Protein AF-A0A3D4FSB9-F1 (afdb_monomer)

pLDDT: mean 82.91, std 15.65, range [34.78, 97.19]

Radius of gyration: 15.42 Å; Cα contacts (8 Å, |Δi|>4): 39; chains: 1; bounding box: 43×20×40 Å

Secondary structure (DSSP, 8-state):
-TTTTTS---S--------GGGTT-SS---------TTSHHHHHHHH-HHHHHHHHHHHHHHHHHHHHHHHTT---SPSPPP----

Solvent-accessible surface area (backbone atoms only — not comparable to full-atom values): 5728 Å² total; per-residue (Å²): 107,53,46,61,78,66,42,98,62,66,92,75,75,78,80,90,73,92,49,72,90,58,61,87,55,93,54,97,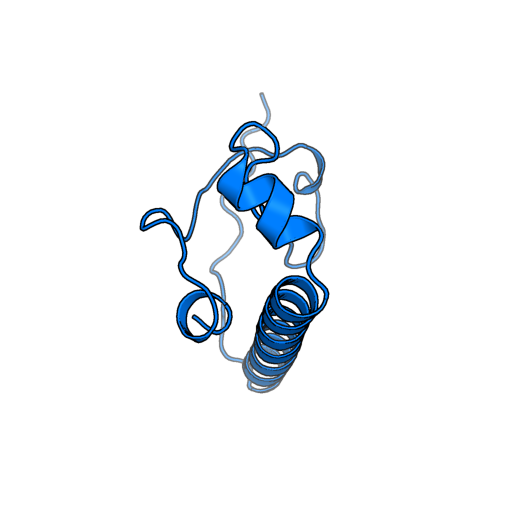77,85,86,83,86,90,73,47,73,92,37,68,73,44,34,57,41,67,71,30,67,70,51,46,50,45,51,52,54,16,51,54,53,42,52,53,51,50,51,54,40,51,74,70,68,51,85,87,69,75,80,78,75,77,78,75,88,125

Sequence (86 aa):
DELSLRLPMSPRGLQRAPFRVLVGANMPAIVVEMGFISNPDQETQLTSATFQNAIVNGLLRGIIRYREEVARGIPLVGPPAPATAE

Structure (mmCIF, N/CA/C/O backbone):
data_AF-A0A3D4FSB9-F1
#
_entry.id   AF-A0A3D4FSB9-F1
#
loop_
_atom_site.group_PDB
_atom_site.id
_atom_site.type_symbol
_atom_site.label_atom_id
_atom_site.label_alt_id
_atom_site.label_comp_id
_atom_site.label_asym_id
_atom_site.label_entity_id
_atom_site.label_seq_id
_atom_site.pdbx_PDB_ins_code
_atom_site.Cartn_x
_atom_site.Cartn_y
_atom_site.Cartn_z
_atom_site.occupancy
_atom_site.B_iso_or_equiv
_atom_site.auth_seq_id
_atom_site.auth_comp_id
_atom_site.auth_asym_id
_atom_site.auth_atom_id
_atom_site.pdbx_PDB_model_num
ATOM 1 N N . ASP A 1 1 ? -1.791 8.816 -7.886 1.00 70.75 1 ASP A N 1
ATOM 2 C CA . ASP A 1 1 ? -3.034 9.210 -8.584 1.00 70.75 1 ASP A CA 1
ATOM 3 C C . ASP A 1 1 ? -4.183 8.222 -8.408 1.00 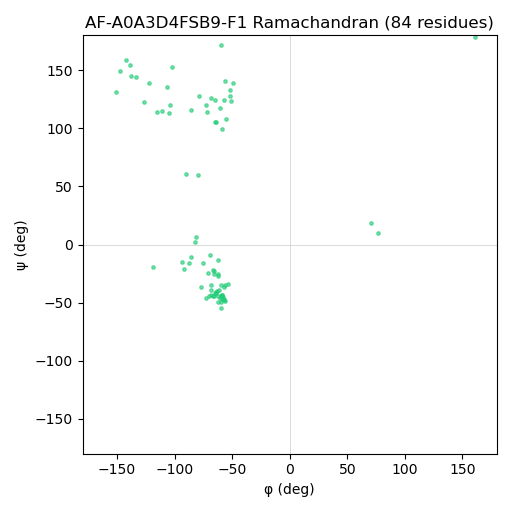70.75 1 ASP A C 1
ATOM 5 O O . ASP A 1 1 ? -5.202 8.610 -7.858 1.00 70.75 1 ASP A O 1
ATOM 9 N N . GLU A 1 2 ? -4.062 6.947 -8.801 1.00 85.25 2 GLU A N 1
ATOM 10 C CA . GLU A 1 2 ? -5.212 6.013 -8.738 1.00 85.25 2 GLU A CA 1
ATOM 11 C C . GLU A 1 2 ? -5.792 5.806 -7.324 1.00 85.25 2 GLU A C 1
ATOM 13 O O . GLU A 1 2 ? -7.005 5.660 -7.172 1.00 85.25 2 GLU A O 1
ATOM 18 N N . LEU A 1 3 ? -4.949 5.826 -6.286 1.00 83.62 3 LEU A N 1
ATOM 19 C CA . LEU A 1 3 ? -5.389 5.742 -4.888 1.00 83.62 3 LEU A CA 1
ATOM 20 C C . LEU A 1 3 ? -6.067 7.031 -4.407 1.00 83.62 3 LEU A C 1
ATOM 22 O O . LEU A 1 3 ? -7.146 6.972 -3.827 1.00 83.62 3 LEU A O 1
ATOM 26 N N . SER A 1 4 ? -5.478 8.196 -4.690 1.00 82.81 4 SER A N 1
ATOM 27 C CA . SER A 1 4 ? -6.011 9.500 -4.264 1.00 82.81 4 SER A CA 1
ATOM 28 C C . SER A 1 4 ? -7.346 9.853 -4.917 1.00 82.81 4 SER A C 1
ATOM 30 O O . SER A 1 4 ? -8.102 10.642 -4.369 1.00 82.81 4 SER A O 1
ATOM 32 N N . LEU A 1 5 ? -7.658 9.259 -6.071 1.00 82.88 5 LEU A N 1
ATOM 33 C CA . LEU A 1 5 ? -8.962 9.409 -6.722 1.00 82.88 5 LEU A CA 1
ATOM 34 C C . LEU A 1 5 ? -10.080 8.596 -6.050 1.00 82.88 5 LEU A C 1
ATOM 36 O O . LEU A 1 5 ? -11.250 8.818 -6.344 1.00 82.88 5 LEU A O 1
ATOM 40 N N . ARG A 1 6 ? -9.736 7.620 -5.202 1.00 83.25 6 ARG A N 1
ATOM 41 C CA . ARG A 1 6 ? -10.690 6.650 -4.631 1.00 83.25 6 ARG A CA 1
ATOM 42 C C . ARG A 1 6 ? -10.782 6.706 -3.118 1.00 83.25 6 ARG A C 1
ATOM 44 O O . ARG A 1 6 ? -11.749 6.201 -2.559 1.00 83.25 6 ARG A O 1
ATOM 51 N N . LEU A 1 7 ? -9.778 7.286 -2.471 1.00 82.88 7 LEU A N 1
ATOM 52 C CA . LEU A 1 7 ? -9.649 7.327 -1.026 1.00 82.88 7 LEU A CA 1
ATOM 53 C C . LEU A 1 7 ? -9.286 8.743 -0.575 1.00 82.88 7 LEU A C 1
ATOM 55 O O . LEU A 1 7 ? -8.496 9.410 -1.250 1.00 82.88 7 LEU A O 1
ATOM 59 N N . PRO A 1 8 ? -9.803 9.195 0.579 1.00 79.25 8 PRO A N 1
ATOM 60 C CA . PRO A 1 8 ? -9.301 10.395 1.227 1.00 79.25 8 PRO A CA 1
ATOM 61 C C . PRO A 1 8 ? -7.853 10.145 1.669 1.00 79.25 8 PRO A C 1
ATOM 63 O O . PRO A 1 8 ? -7.593 9.411 2.619 1.00 79.25 8 PRO A O 1
ATOM 66 N N . MET A 1 9 ? -6.901 10.728 0.941 1.00 74.06 9 MET A N 1
ATOM 67 C CA . MET A 1 9 ? -5.469 10.539 1.179 1.00 74.06 9 MET A CA 1
ATOM 68 C C . MET A 1 9 ? -4.858 11.737 1.8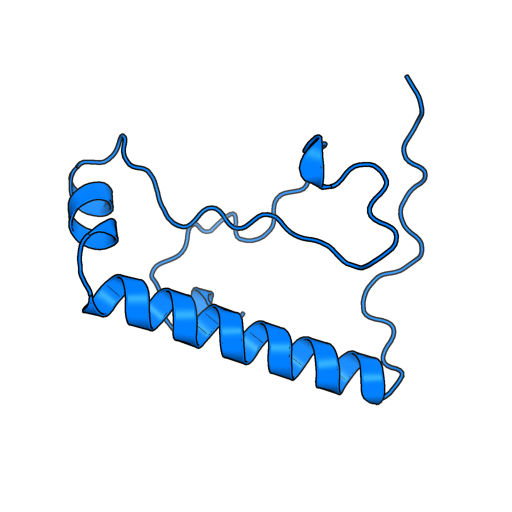99 1.00 74.06 9 MET A C 1
ATOM 70 O O . MET A 1 9 ? -5.291 12.879 1.742 1.00 74.06 9 MET A O 1
ATOM 74 N N . SER A 1 10 ? -3.786 11.472 2.646 1.00 75.44 10 SER A N 1
ATOM 75 C CA . SER A 1 10 ? -2.924 12.527 3.173 1.00 75.44 10 SER A CA 1
ATOM 76 C C . SER A 1 10 ? -2.391 13.406 2.030 1.00 75.44 10 SER A C 1
ATOM 78 O O . SER A 1 10 ? -1.982 12.873 0.995 1.00 75.44 10 SER A O 1
ATOM 80 N N . PRO A 1 11 ? -2.295 14.735 2.218 1.00 70.31 11 PRO A N 1
ATOM 81 C CA . PRO A 1 11 ? -1.681 15.632 1.236 1.00 70.31 11 PRO A CA 1
ATOM 82 C C . PRO A 1 11 ? -0.187 15.333 0.998 1.00 70.31 11 PRO A C 1
ATOM 84 O O . PRO A 1 11 ? 0.389 15.793 0.016 1.00 70.31 11 PRO A O 1
ATOM 87 N N . ARG A 1 12 ? 0.453 14.526 1.858 1.00 67.56 12 ARG A N 1
ATOM 88 C CA . ARG A 1 12 ? 1.836 14.041 1.698 1.00 67.56 12 ARG A CA 1
ATOM 89 C C . ARG A 1 12 ? 1.874 12.716 0.927 1.00 67.56 12 ARG A C 1
ATOM 91 O O . ARG A 1 12 ? 2.300 11.696 1.467 1.00 67.56 12 ARG A O 1
ATOM 98 N N . GLY A 1 13 ? 1.383 12.736 -0.313 1.00 72.31 13 GLY A N 1
ATOM 99 C CA . GLY A 1 13 ? 1.106 11.530 -1.107 1.00 72.31 13 GLY A CA 1
ATOM 100 C C . GLY A 1 13 ? 2.328 10.746 -1.610 1.00 72.31 13 GLY A C 1
ATOM 101 O O . GLY A 1 13 ? 2.211 9.548 -1.844 1.00 72.31 13 GLY A O 1
ATOM 102 N N . LEU A 1 14 ? 3.496 11.382 -1.752 1.00 83.06 14 LEU A N 1
ATOM 103 C CA . LEU A 1 14 ? 4.766 10.708 -2.040 1.00 83.06 14 LEU A CA 1
ATOM 104 C C . LEU A 1 14 ? 5.795 11.134 -0.999 1.00 83.06 14 LEU A C 1
ATOM 106 O O . LEU A 1 14 ? 6.092 12.320 -0.861 1.00 83.06 14 LEU A O 1
ATOM 110 N N . GLN A 1 15 ? 6.356 10.159 -0.298 1.00 84.44 15 GLN A N 1
ATOM 111 C CA . GLN A 1 15 ? 7.405 10.377 0.689 1.00 84.44 15 GLN A CA 1
ATOM 112 C C . GLN A 1 15 ? 8.634 9.566 0.296 1.00 84.44 15 GLN A C 1
ATOM 114 O O . GLN A 1 15 ? 8.524 8.429 -0.162 1.00 84.44 15 GLN A O 1
ATOM 119 N N . ARG A 1 16 ? 9.812 10.173 0.447 1.00 84.62 16 ARG A N 1
ATOM 120 C CA . ARG A 1 16 ? 11.098 9.513 0.216 1.00 84.62 16 ARG A CA 1
ATOM 121 C C . ARG A 1 16 ? 11.708 9.195 1.570 1.00 84.62 16 ARG A C 1
ATOM 123 O O . ARG A 1 16 ? 11.944 10.108 2.354 1.00 84.62 16 ARG A O 1
ATOM 130 N N . ALA A 1 17 ? 11.954 7.919 1.827 1.00 82.44 17 ALA A N 1
ATOM 131 C CA . ALA A 1 17 ? 12.572 7.455 3.060 1.00 82.44 17 ALA A CA 1
ATOM 132 C C . ALA A 1 17 ? 13.436 6.210 2.788 1.00 82.44 17 ALA A C 1
ATOM 134 O O . ALA A 1 17 ? 13.107 5.430 1.888 1.00 82.44 17 ALA A O 1
ATOM 135 N N . PRO A 1 18 ? 14.526 6.003 3.550 1.00 83.00 18 PRO A N 1
ATOM 136 C CA . PRO A 1 18 ? 15.437 4.873 3.387 1.00 83.00 18 PRO A CA 1
ATOM 137 C C . PRO A 1 18 ? 14.862 3.609 4.044 1.00 83.00 18 PRO A C 1
ATOM 139 O O . PRO A 1 18 ? 15.429 3.045 4.979 1.00 83.00 18 PRO A O 1
ATOM 142 N N . PHE A 1 19 ? 13.690 3.166 3.588 1.00 88.38 19 PHE A N 1
ATOM 143 C CA . PHE A 1 19 ? 13.094 1.938 4.099 1.00 88.38 19 PHE A CA 1
ATOM 144 C C . PHE A 1 19 ? 13.968 0.743 3.728 1.00 88.38 19 PHE A C 1
ATOM 146 O O . PHE A 1 19 ? 14.215 0.495 2.550 1.00 88.38 19 PHE A O 1
ATOM 153 N N . ARG A 1 20 ? 14.380 -0.046 4.728 1.00 90.44 20 ARG A N 1
ATOM 154 C CA . ARG A 1 20 ? 15.260 -1.212 4.535 1.00 90.44 20 ARG A CA 1
ATOM 155 C C . ARG A 1 20 ? 14.739 -2.200 3.489 1.00 90.44 20 ARG A C 1
ATOM 157 O O . ARG A 1 20 ? 15.532 -2.778 2.764 1.00 90.44 20 ARG A O 1
ATOM 164 N N . VAL A 1 21 ? 13.418 -2.359 3.387 1.00 87.25 21 VAL A N 1
ATOM 165 C CA . VAL A 1 21 ? 12.767 -3.233 2.394 1.00 87.25 21 VAL A CA 1
ATOM 166 C C . VAL A 1 21 ? 12.943 -2.752 0.947 1.00 87.25 21 VAL A C 1
ATOM 168 O O . VAL A 1 21 ? 12.840 -3.549 0.023 1.00 87.25 21 VAL A O 1
ATOM 171 N N . LEU A 1 22 ? 13.224 -1.463 0.740 1.00 89.25 22 LEU A N 1
ATOM 172 C CA . LEU A 1 22 ? 13.471 -0.879 -0.581 1.00 89.25 22 LEU A CA 1
ATOM 173 C C . LEU A 1 22 ? 14.964 -0.836 -0.937 1.00 89.25 22 LEU A C 1
ATOM 175 O O . LEU A 1 22 ? 15.312 -0.631 -2.099 1.00 89.25 22 LEU A O 1
ATOM 179 N N . VAL A 1 23 ? 15.855 -1.025 0.041 1.00 86.94 23 VAL A N 1
ATOM 180 C CA . VAL A 1 23 ? 17.303 -1.012 -0.190 1.00 86.94 23 VAL A CA 1
ATOM 181 C C . VAL A 1 23 ? 17.696 -2.238 -1.012 1.00 86.94 23 VAL A C 1
ATOM 183 O O . VAL A 1 23 ? 17.403 -3.369 -0.637 1.00 86.94 23 VAL A O 1
ATOM 186 N N . GLY A 1 24 ? 18.383 -2.013 -2.134 1.00 83.25 24 GLY A N 1
ATOM 187 C CA . GLY A 1 24 ? 18.863 -3.090 -3.004 1.00 83.25 24 GLY A CA 1
ATOM 188 C C . GLY A 1 24 ? 17.786 -3.738 -3.879 1.00 83.25 24 GLY A C 1
ATOM 189 O O . GLY A 1 24 ? 18.070 -4.749 -4.520 1.00 83.25 24 GLY A O 1
ATOM 190 N N . ALA A 1 25 ? 16.574 -3.174 -3.945 1.00 86.75 25 ALA A N 1
ATOM 191 C CA . ALA A 1 25 ? 15.558 -3.631 -4.887 1.00 86.75 25 ALA A CA 1
ATOM 192 C C . ALA A 1 25 ? 16.075 -3.476 -6.332 1.00 86.75 25 ALA A C 1
ATOM 194 O O . ALA A 1 25 ? 16.343 -2.370 -6.799 1.00 86.75 25 ALA A O 1
ATOM 195 N N . ASN A 1 26 ? 16.211 -4.595 -7.048 1.00 86.94 26 ASN A N 1
ATOM 196 C CA . ASN A 1 26 ? 16.669 -4.638 -8.445 1.00 86.94 26 ASN A CA 1
ATOM 197 C C . ASN A 1 26 ? 15.553 -4.321 -9.459 1.00 86.94 26 ASN A C 1
ATOM 199 O O . ASN A 1 26 ? 15.741 -4.448 -10.668 1.00 86.94 26 ASN A O 1
ATOM 203 N N . MET A 1 27 ? 14.387 -3.929 -8.955 1.00 87.69 27 MET A N 1
ATOM 204 C CA . MET A 1 27 ? 13.194 -3.573 -9.701 1.00 87.69 27 MET A CA 1
ATOM 205 C C . MET A 1 27 ? 12.501 -2.394 -9.004 1.00 87.69 27 MET A C 1
ATOM 207 O O . MET A 1 27 ? 12.712 -2.180 -7.807 1.00 87.69 27 MET A O 1
ATOM 211 N N . PRO A 1 28 ? 11.657 -1.634 -9.713 1.00 89.00 28 PRO A N 1
ATOM 212 C CA . PRO A 1 28 ? 10.891 -0.539 -9.125 1.00 89.00 28 PRO A CA 1
ATOM 213 C C . PRO A 1 28 ? 10.022 -1.025 -7.958 1.00 89.00 28 PRO A C 1
ATOM 215 O O . PRO A 1 28 ? 9.227 -1.951 -8.108 1.00 89.00 28 PRO A O 1
ATOM 218 N N . ALA A 1 29 ? 10.195 -0.402 -6.791 1.00 90.38 29 ALA A N 1
ATOM 219 C CA . ALA A 1 29 ? 9.578 -0.823 -5.538 1.00 90.38 29 ALA A CA 1
ATOM 220 C C . ALA A 1 29 ? 9.053 0.382 -4.746 1.00 90.38 29 ALA A C 1
ATOM 222 O O . ALA A 1 29 ? 9.654 1.458 -4.756 1.00 90.38 29 ALA A O 1
ATOM 223 N N . ILE A 1 30 ? 7.928 0.190 -4.054 1.00 91.62 30 ILE A N 1
ATOM 224 C CA . ILE A 1 30 ? 7.280 1.195 -3.204 1.00 91.62 30 ILE A CA 1
ATOM 225 C C . ILE A 1 30 ? 6.775 0.546 -1.915 1.00 91.62 30 ILE A C 1
ATOM 227 O O . ILE A 1 30 ? 6.452 -0.640 -1.893 1.00 91.62 30 ILE A O 1
ATOM 231 N N . VAL A 1 31 ? 6.660 1.344 -0.857 1.00 91.69 31 VAL A N 1
ATOM 232 C CA . VAL A 1 31 ? 5.904 0.993 0.350 1.00 91.69 31 VAL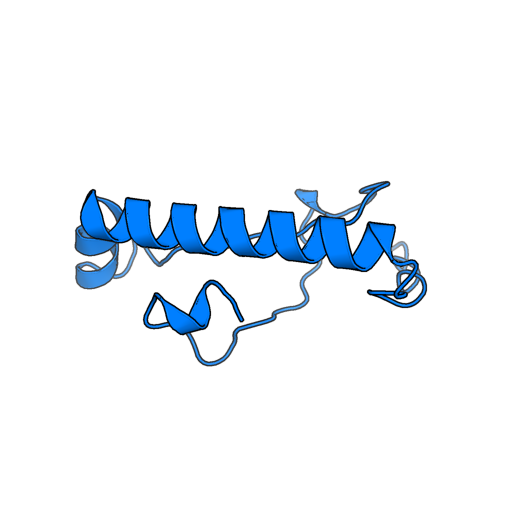 A CA 1
ATOM 233 C C . VAL A 1 31 ? 4.622 1.814 0.344 1.00 91.69 31 VAL A C 1
ATOM 235 O O . VAL A 1 31 ? 4.653 3.008 0.048 1.00 91.69 31 VAL A O 1
ATOM 238 N N . VAL A 1 32 ? 3.498 1.170 0.653 1.00 90.81 32 VAL A N 1
ATOM 239 C CA . VAL A 1 32 ? 2.193 1.826 0.745 1.00 90.81 32 VAL A CA 1
ATOM 240 C C . VAL A 1 32 ? 1.707 1.745 2.183 1.00 90.81 32 VAL A C 1
ATOM 242 O O . VAL A 1 32 ? 1.401 0.666 2.685 1.00 90.81 32 VAL A O 1
ATOM 245 N N . GLU A 1 33 ? 1.609 2.898 2.832 1.00 90.06 33 GLU A N 1
ATOM 246 C CA . GLU A 1 33 ? 0.943 3.038 4.124 1.00 90.06 33 GLU A CA 1
ATOM 247 C C . GLU A 1 33 ? -0.556 3.264 3.881 1.00 90.06 33 GLU A C 1
ATOM 249 O O . GLU A 1 33 ? -0.954 4.249 3.262 1.00 90.06 33 GLU A O 1
ATOM 254 N N . MET A 1 34 ? -1.392 2.320 4.320 1.00 88.31 34 MET A N 1
ATOM 255 C CA . MET A 1 34 ? -2.832 2.305 4.008 1.00 88.31 34 MET A CA 1
ATOM 256 C C . MET A 1 34 ? -3.691 3.114 4.996 1.00 88.31 34 MET A C 1
ATOM 258 O O . MET A 1 34 ? -4.849 3.403 4.705 1.00 88.31 34 MET A O 1
ATOM 262 N N . GLY A 1 35 ? -3.142 3.461 6.161 1.00 89.44 35 GLY A N 1
ATOM 263 C CA . GLY A 1 35 ? -3.821 4.181 7.238 1.00 89.44 35 GLY A CA 1
ATOM 264 C C . GLY A 1 35 ? -3.096 4.008 8.575 1.00 89.44 35 GLY A C 1
ATOM 265 O O . GLY A 1 35 ? -2.096 3.293 8.657 1.00 89.44 35 GLY A O 1
ATOM 266 N N . PHE A 1 36 ? -3.607 4.650 9.623 1.00 91.25 36 PHE A N 1
ATOM 267 C CA . PHE A 1 36 ? -3.041 4.637 10.971 1.00 91.25 36 PHE A CA 1
ATOM 268 C C . PHE A 1 36 ? -3.948 3.867 11.937 1.00 91.25 36 PHE A C 1
ATOM 270 O O . PHE A 1 36 ? -5.035 4.329 12.262 1.00 91.25 36 PHE A O 1
ATOM 277 N N . ILE A 1 37 ? -3.472 2.734 12.465 1.00 93.56 37 ILE A N 1
ATOM 278 C CA . ILE A 1 37 ? -4.184 1.967 13.511 1.00 93.56 37 ILE A CA 1
ATOM 279 C C . ILE A 1 37 ? -4.262 2.764 14.825 1.00 93.56 37 ILE A C 1
ATOM 281 O O . ILE A 1 37 ? -5.187 2.606 15.605 1.00 93.56 37 ILE A O 1
ATOM 285 N N . SER A 1 38 ? -3.327 3.690 15.056 1.00 95.75 38 SER A N 1
ATOM 286 C CA . SER A 1 38 ? -3.366 4.601 16.206 1.00 95.75 38 SER A CA 1
ATOM 287 C C . SER A 1 38 ? -4.491 5.642 16.142 1.00 95.75 38 SER A C 1
ATOM 289 O O . SER A 1 38 ? -4.707 6.355 17.121 1.00 95.75 38 SER A O 1
ATOM 291 N N . ASN A 1 39 ? -5.190 5.761 15.009 1.00 93.19 39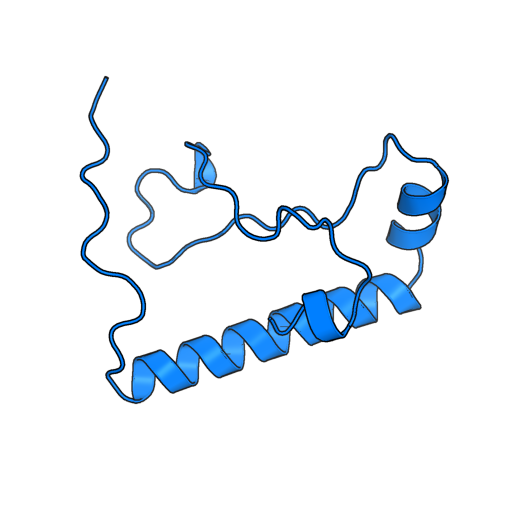 ASN A N 1
ATOM 292 C CA . ASN A 1 39 ? -6.375 6.594 14.861 1.00 93.19 39 ASN A CA 1
ATOM 293 C C . ASN A 1 39 ? -7.625 5.686 14.836 1.00 93.19 39 ASN A C 1
ATOM 295 O O . ASN A 1 39 ? -7.802 4.969 13.850 1.00 93.19 39 ASN A O 1
ATOM 299 N N . PRO A 1 40 ? -8.513 5.741 15.850 1.00 95.06 40 PRO A N 1
ATOM 300 C CA . PRO A 1 40 ? -9.680 4.853 15.949 1.00 95.06 40 PRO A CA 1
ATOM 301 C C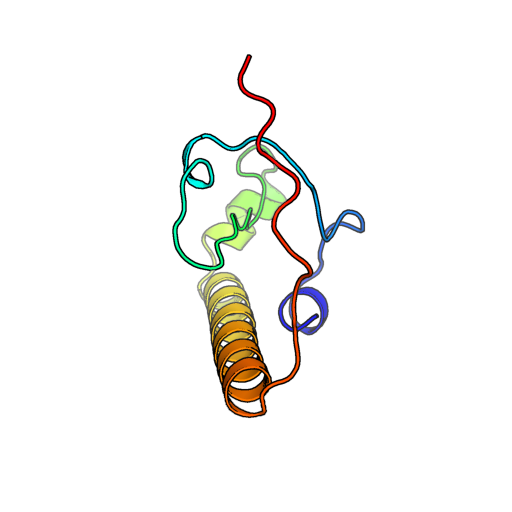 . PRO A 1 40 ? -10.624 4.893 14.737 1.00 95.06 40 PRO A C 1
ATOM 303 O O . PRO A 1 40 ? -11.176 3.864 14.331 1.00 95.06 40 PRO A O 1
ATOM 306 N N . ASP A 1 41 ? -10.787 6.065 14.116 1.00 92.88 41 ASP A N 1
ATOM 307 C CA . ASP A 1 41 ? -11.641 6.218 12.934 1.00 92.88 41 ASP A CA 1
ATOM 308 C C . ASP A 1 41 ? -11.033 5.495 11.728 1.00 92.88 41 ASP A C 1
ATOM 310 O O . ASP A 1 41 ? -11.743 4.868 10.938 1.00 92.88 41 ASP A O 1
ATOM 314 N N . GLN A 1 42 ? -9.707 5.565 11.583 1.00 92.06 42 GLN A N 1
ATOM 315 C CA . GLN A 1 42 ? -8.996 4.884 10.504 1.00 92.06 42 GLN A CA 1
ATOM 316 C C . GLN A 1 42 ? -8.841 3.391 10.769 1.00 92.06 42 GLN A C 1
ATOM 318 O O . GLN A 1 42 ? -8.965 2.611 9.834 1.00 92.06 42 GLN A O 1
ATOM 323 N N . GLU A 1 43 ? -8.632 2.976 12.015 1.00 95.06 43 GLU A N 1
ATOM 324 C CA . GLU A 1 43 ? -8.644 1.566 12.408 1.00 95.06 43 GLU A CA 1
ATOM 325 C C . GLU A 1 43 ? -9.980 0.908 12.030 1.00 95.06 43 GLU A C 1
ATOM 327 O O . GLU A 1 43 ? -10.010 -0.124 11.353 1.00 95.06 43 GLU A O 1
ATOM 332 N N . THR A 1 44 ? -11.094 1.567 12.361 1.00 95.31 44 THR A N 1
ATOM 333 C CA . THR A 1 44 ? -12.437 1.109 11.980 1.00 95.31 44 TH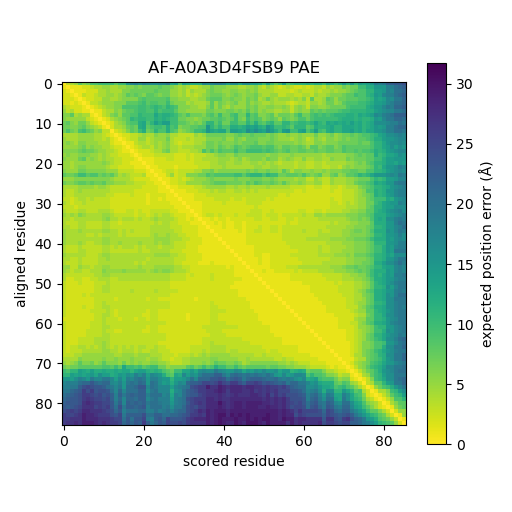R A CA 1
ATOM 334 C C . THR A 1 44 ? -12.580 1.020 10.458 1.00 95.31 44 THR A C 1
ATOM 336 O O . THR A 1 44 ? -13.068 0.017 9.936 1.00 95.31 44 THR A O 1
ATOM 339 N N . GLN A 1 45 ? -12.103 2.020 9.711 1.00 93.31 45 GLN A N 1
ATOM 340 C CA . GLN A 1 45 ? -12.121 1.973 8.244 1.00 93.31 45 GLN A CA 1
ATOM 341 C C . GLN A 1 45 ? -11.250 0.844 7.682 1.00 93.31 45 GLN A C 1
ATOM 343 O O . GLN A 1 45 ? -11.690 0.142 6.775 1.00 93.31 45 GLN A O 1
ATOM 348 N N . LEU A 1 46 ? -10.058 0.610 8.232 1.00 93.94 46 LEU A N 1
ATOM 349 C CA . LEU A 1 46 ? -9.123 -0.423 7.773 1.00 93.94 46 LEU A CA 1
ATOM 350 C C . LEU A 1 46 ? -9.693 -1.841 7.898 1.00 93.94 46 LEU A C 1
ATOM 352 O O . LEU A 1 46 ? -9.306 -2.720 7.128 1.00 93.94 46 LEU A O 1
ATOM 356 N N . THR A 1 47 ? -10.637 -2.066 8.814 1.00 95.19 47 THR A N 1
ATOM 357 C CA . THR A 1 47 ? -11.344 -3.352 8.957 1.00 95.19 47 THR A CA 1
ATOM 358 C C . THR A 1 47 ? -12.566 -3.491 8.041 1.00 95.19 47 THR A C 1
ATOM 360 O O . THR A 1 47 ? -13.098 -4.589 7.880 1.00 95.19 47 THR A O 1
ATOM 363 N N . SER A 1 48 ? -13.000 -2.409 7.387 1.00 96.00 48 SER A N 1
ATOM 364 C CA . SER A 1 48 ? -14.155 -2.414 6.489 1.00 96.00 48 SER A CA 1
ATOM 365 C C . SER A 1 48 ? -13.818 -3.004 5.120 1.00 96.00 48 SER A C 1
ATOM 367 O O . SER A 1 48 ? -12.930 -2.522 4.414 1.00 96.00 48 SER A O 1
ATOM 369 N N . ALA A 1 49 ? -14.618 -3.981 4.681 1.00 97.19 49 ALA A N 1
ATOM 370 C CA . ALA A 1 49 ? -14.504 -4.568 3.346 1.00 97.19 49 ALA A CA 1
ATOM 371 C C . ALA A 1 49 ? -14.628 -3.515 2.231 1.00 97.19 49 ALA A C 1
ATOM 373 O O . ALA A 1 49 ? -13.923 -3.585 1.227 1.00 97.19 49 ALA A O 1
ATOM 374 N N . THR A 1 50 ? -15.486 -2.505 2.404 1.00 94.69 50 THR A N 1
ATOM 375 C CA . THR A 1 50 ? -15.647 -1.420 1.426 1.00 94.69 50 THR A CA 1
ATOM 376 C C . THR A 1 50 ? -14.352 -0.628 1.254 1.00 94.69 50 THR A C 1
ATOM 378 O O . THR A 1 50 ? -13.936 -0.361 0.126 1.00 94.69 50 THR A O 1
ATOM 381 N N . PHE A 1 51 ? -13.687 -0.291 2.360 1.00 93.31 51 PHE A N 1
ATOM 382 C CA . PHE A 1 51 ? -12.441 0.473 2.337 1.00 93.31 51 PHE A CA 1
ATOM 383 C C . PHE A 1 51 ? -11.279 -0.359 1.780 1.00 93.31 51 PHE A C 1
ATOM 385 O O . PHE A 1 51 ? -10.561 0.097 0.889 1.00 93.31 51 PHE A O 1
ATOM 392 N N . GLN A 1 52 ? -11.154 -1.617 2.214 1.00 94.69 52 GLN A N 1
ATOM 393 C CA . GLN A 1 52 ? -10.161 -2.555 1.682 1.00 94.69 52 GLN A CA 1
ATOM 394 C C . GLN A 1 52 ? -10.326 -2.752 0.168 1.00 94.69 52 GLN A C 1
ATOM 396 O O . GLN A 1 52 ? -9.352 -2.660 -0.580 1.00 94.69 52 GLN A O 1
ATOM 401 N N . ASN A 1 53 ? -11.561 -2.930 -0.310 1.00 96.00 53 ASN A N 1
ATOM 402 C CA . ASN A 1 53 ? -11.846 -3.047 -1.740 1.00 96.00 53 ASN A CA 1
ATOM 403 C C . ASN A 1 53 ? -11.455 -1.781 -2.510 1.00 96.00 53 ASN A C 1
ATOM 405 O O . ASN A 1 53 ? -10.935 -1.875 -3.623 1.00 96.00 53 ASN A O 1
ATOM 409 N N . ALA A 1 54 ? -11.676 -0.592 -1.947 1.00 93.44 54 ALA A N 1
ATOM 410 C CA . ALA A 1 54 ? -11.260 0.657 -2.576 1.00 93.44 54 ALA A CA 1
ATOM 411 C C . ALA A 1 54 ? -9.724 0.771 -2.681 1.00 93.44 54 ALA A C 1
ATOM 413 O O . ALA A 1 54 ? -9.223 1.137 -3.750 1.00 93.44 54 ALA A O 1
ATOM 414 N N . ILE A 1 55 ? -8.980 0.371 -1.637 1.00 93.44 55 ILE A N 1
ATOM 415 C CA . ILE A 1 55 ? -7.506 0.288 -1.659 1.00 93.44 55 ILE A CA 1
ATOM 416 C C . ILE A 1 55 ? -7.034 -0.673 -2.750 1.00 93.44 55 ILE A C 1
ATOM 418 O O . ILE A 1 55 ? -6.255 -0.281 -3.621 1.00 93.44 55 ILE A O 1
ATOM 422 N N . VAL A 1 56 ? -7.530 -1.913 -2.741 1.00 95.06 56 VAL A N 1
ATOM 423 C CA . VAL A 1 56 ? -7.118 -2.953 -3.697 1.00 95.06 56 VAL A CA 1
ATOM 424 C C . VAL A 1 56 ? -7.392 -2.514 -5.135 1.00 95.06 56 VAL A C 1
ATOM 426 O O . VAL A 1 56 ? -6.519 -2.635 -5.994 1.00 95.06 56 VAL A O 1
ATOM 429 N N . ASN A 1 57 ? -8.562 -1.927 -5.399 1.00 95.38 57 ASN A N 1
ATOM 430 C CA . ASN A 1 57 ? -8.902 -1.411 -6.725 1.00 95.38 57 ASN A CA 1
ATOM 431 C C . ASN A 1 57 ? -7.972 -0.275 -7.176 1.00 95.38 57 ASN A C 1
ATOM 433 O O . ASN A 1 57 ? -7.594 -0.225 -8.349 1.00 95.38 57 ASN A O 1
ATOM 437 N N . GLY A 1 58 ? -7.604 0.638 -6.272 1.00 93.44 58 GLY A N 1
ATOM 438 C CA . GLY A 1 58 ? -6.655 1.710 -6.573 1.00 93.44 58 GLY A CA 1
ATOM 439 C C . GLY A 1 58 ? -5.248 1.181 -6.863 1.00 93.44 58 GLY A C 1
ATOM 440 O O . GLY A 1 58 ? -4.636 1.590 -7.851 1.00 93.44 58 GLY A O 1
ATOM 441 N N . LEU A 1 59 ? -4.763 0.230 -6.058 1.00 93.81 59 LEU A N 1
ATOM 442 C CA . LEU A 1 59 ? -3.460 -0.416 -6.2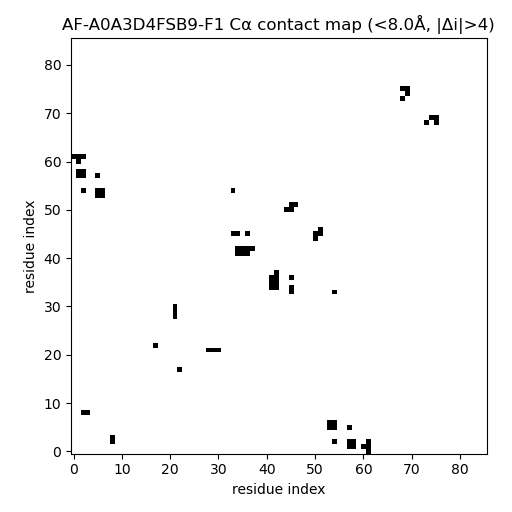54 1.00 93.81 59 LEU A CA 1
ATOM 443 C C . LEU A 1 59 ? -3.398 -1.181 -7.575 1.00 93.81 59 LEU A C 1
ATOM 445 O O . LEU A 1 59 ? -2.475 -0.973 -8.361 1.00 93.81 59 LEU A O 1
ATOM 449 N N . LEU A 1 60 ? -4.399 -2.020 -7.849 1.00 95.75 60 LEU A N 1
ATOM 450 C CA . LEU A 1 60 ? -4.452 -2.834 -9.060 1.00 95.75 60 LEU A CA 1
ATOM 451 C C . LEU A 1 60 ? -4.389 -1.966 -10.320 1.00 95.75 60 LEU A C 1
ATOM 453 O O . LEU A 1 60 ? -3.594 -2.230 -11.221 1.00 95.75 60 LEU A O 1
ATOM 457 N N . ARG A 1 61 ? -5.190 -0.896 -10.368 1.00 95.00 61 ARG A N 1
ATOM 458 C CA . ARG A 1 61 ? -5.191 0.042 -11.499 1.00 95.00 61 ARG A CA 1
ATOM 459 C C . ARG A 1 61 ? -3.861 0.772 -11.636 1.00 95.00 61 ARG A C 1
ATOM 461 O O . ARG A 1 61 ? -3.365 0.903 -12.751 1.00 95.00 61 ARG A O 1
ATOM 468 N N . GLY A 1 62 ? -3.263 1.189 -10.519 1.00 92.50 62 GLY A N 1
ATOM 469 C CA . GLY A 1 62 ? -1.944 1.822 -10.514 1.00 92.50 62 GLY A CA 1
ATOM 470 C C . GLY A 1 62 ? -0.858 0.911 -11.087 1.00 92.50 62 GLY A C 1
ATOM 471 O O . GLY A 1 62 ? -0.076 1.347 -11.927 1.00 92.50 62 GLY A O 1
ATOM 472 N N . ILE A 1 63 ? -0.853 -0.367 -10.699 1.00 93.69 63 ILE A N 1
ATOM 473 C CA . ILE A 1 63 ? 0.108 -1.367 -11.189 1.00 93.69 63 ILE A CA 1
ATOM 474 C C . ILE A 1 63 ? -0.099 -1.657 -12.681 1.00 93.69 63 ILE A C 1
ATOM 476 O O . ILE A 1 63 ? 0.875 -1.714 -13.433 1.00 93.69 63 ILE A O 1
ATOM 480 N N . ILE A 1 64 ? -1.349 -1.820 -13.128 1.00 95.06 64 ILE A N 1
ATOM 481 C CA . ILE A 1 64 ? -1.668 -2.036 -14.550 1.00 95.06 64 ILE A CA 1
ATOM 482 C C . ILE A 1 64 ? -1.187 -0.848 -15.386 1.00 95.06 64 ILE A C 1
ATOM 484 O O . ILE A 1 64 ? -0.464 -1.049 -16.362 1.00 95.06 64 ILE A O 1
ATOM 488 N N . ARG A 1 65 ? -1.518 0.377 -14.963 1.00 92.25 65 ARG A N 1
ATOM 489 C CA . ARG A 1 65 ? -1.087 1.606 -15.634 1.00 92.25 65 ARG A CA 1
ATOM 490 C C . ARG A 1 65 ? 0.436 1.706 -15.694 1.00 92.25 65 ARG A C 1
ATOM 492 O O . ARG A 1 65 ? 0.983 1.956 -16.763 1.00 92.25 65 ARG A O 1
ATOM 499 N N . TYR A 1 66 ? 1.116 1.456 -14.575 1.00 90.44 66 TYR A N 1
ATOM 500 C CA . TYR A 1 66 ? 2.576 1.444 -14.510 1.00 90.44 66 TYR A CA 1
ATOM 501 C C . TYR A 1 66 ? 3.172 0.461 -15.526 1.00 90.44 66 TYR A C 1
ATOM 503 O O . TYR A 1 66 ? 4.035 0.825 -16.322 1.00 90.44 66 TYR A O 1
ATOM 511 N N . ARG A 1 67 ? 2.660 -0.775 -15.566 1.00 91.56 67 ARG A N 1
ATOM 512 C CA . ARG A 1 67 ? 3.104 -1.799 -16.520 1.00 91.56 67 ARG A CA 1
ATOM 513 C C . ARG A 1 67 ? 2.918 -1.351 -17.972 1.00 91.56 67 ARG A C 1
ATOM 515 O O . ARG A 1 67 ? 3.803 -1.574 -18.792 1.00 91.56 67 ARG A O 1
ATOM 522 N N . GLU A 1 68 ? 1.785 -0.738 -18.300 1.00 92.88 68 GLU A N 1
ATOM 523 C CA . GLU A 1 68 ? 1.489 -0.235 -19.649 1.00 92.88 68 GLU A CA 1
ATOM 524 C C . GLU A 1 68 ? 2.369 0.954 -20.048 1.00 92.88 68 GLU A C 1
ATOM 526 O O . GLU A 1 68 ? 2.726 1.104 -21.216 1.00 92.88 68 GLU A O 1
ATOM 531 N N . GLU A 1 69 ? 2.713 1.823 -19.101 1.00 89.31 69 GLU A N 1
ATOM 532 C CA . GLU A 1 69 ? 3.644 2.929 -19.321 1.00 89.31 69 GLU A CA 1
ATOM 533 C C . GLU A 1 69 ? 5.076 2.415 -19.560 1.00 89.31 69 GLU A C 1
ATOM 535 O O . GLU A 1 69 ? 5.715 2.833 -20.528 1.00 89.31 69 GLU A O 1
ATOM 540 N N . VAL A 1 70 ? 5.537 1.434 -18.770 1.00 87.56 70 VAL A N 1
ATOM 541 C CA . VAL A 1 70 ? 6.830 0.756 -18.986 1.00 87.56 70 VAL A CA 1
ATOM 542 C C . VAL A 1 70 ? 6.867 0.052 -20.343 1.00 87.56 70 VAL A C 1
ATOM 544 O O . VAL A 1 70 ? 7.834 0.203 -21.086 1.00 87.56 70 VAL A O 1
ATOM 547 N N . ALA A 1 71 ? 5.810 -0.684 -20.703 1.00 88.38 71 ALA A N 1
ATOM 548 C CA . ALA A 1 71 ? 5.730 -1.399 -21.980 1.00 88.38 71 ALA A CA 1
ATOM 549 C C . ALA A 1 71 ? 5.782 -0.461 -23.199 1.00 88.38 71 ALA A C 1
ATOM 551 O O . ALA A 1 71 ? 6.246 -0.858 -24.265 1.00 88.38 71 ALA A O 1
ATOM 552 N N . ARG A 1 72 ? 5.340 0.793 -23.041 1.00 90.06 72 ARG A N 1
ATOM 553 C CA . ARG A 1 72 ? 5.423 1.839 -24.072 1.00 90.06 72 ARG A CA 1
ATOM 554 C C . ARG A 1 72 ? 6.786 2.535 -24.135 1.00 90.06 72 ARG A C 1
ATOM 556 O O . ARG A 1 72 ? 6.946 3.461 -24.924 1.00 90.06 72 ARG A O 1
ATOM 563 N N . GLY A 1 73 ? 7.757 2.116 -23.321 1.00 81.56 73 GLY A N 1
ATOM 564 C CA . GLY A 1 73 ? 9.095 2.706 -23.291 1.00 81.56 73 GLY A CA 1
ATOM 565 C C . GLY A 1 73 ? 9.134 4.111 -22.688 1.00 81.56 73 GLY A C 1
ATOM 566 O O . GLY A 1 73 ? 10.094 4.842 -22.916 1.00 81.56 73 GLY A O 1
ATOM 567 N N . ILE A 1 74 ? 8.105 4.505 -21.929 1.00 73.62 74 ILE A N 1
ATOM 568 C CA . ILE A 1 74 ? 8.113 5.773 -21.199 1.00 73.62 74 ILE A CA 1
ATOM 569 C C . ILE A 1 74 ? 9.087 5.604 -20.019 1.00 73.62 74 ILE A C 1
ATOM 571 O O . ILE A 1 74 ? 8.870 4.717 -19.192 1.00 73.62 74 ILE A O 1
ATOM 575 N N . PRO A 1 75 ? 10.160 6.407 -19.901 1.00 60.12 75 PRO A N 1
ATOM 576 C CA . PRO A 1 75 ? 11.037 6.345 -18.741 1.00 60.12 75 PRO A CA 1
ATOM 577 C C . PRO A 1 75 ? 10.301 6.930 -17.531 1.00 60.12 75 PRO A C 1
ATOM 579 O O . PRO A 1 75 ? 9.986 8.117 -17.509 1.00 60.12 75 PRO A O 1
ATOM 582 N N . LEU A 1 76 ? 10.003 6.095 -16.531 1.00 63.44 76 LEU A N 1
ATOM 583 C CA . LEU A 1 76 ? 9.148 6.489 -15.399 1.00 63.44 76 LEU A CA 1
ATOM 584 C C . LEU A 1 76 ? 9.913 7.057 -14.204 1.00 63.44 76 LEU A C 1
ATOM 586 O O . LEU A 1 76 ? 9.334 7.786 -13.406 1.00 63.44 76 LEU A O 1
ATOM 590 N N . VAL A 1 77 ? 11.209 6.765 -14.087 1.00 60.81 77 VAL A N 1
ATOM 591 C CA . VAL A 1 77 ? 12.105 7.293 -13.051 1.00 60.81 77 VAL A CA 1
ATOM 592 C C . VAL A 1 77 ? 13.514 7.338 -13.658 1.00 60.81 77 VAL A C 1
ATOM 594 O O . VAL A 1 77 ? 13.941 6.366 -14.277 1.00 60.81 77 VAL A O 1
ATOM 597 N N . GLY A 1 78 ? 14.221 8.469 -13.533 1.00 51.59 78 GLY A N 1
ATOM 598 C CA . GLY A 1 78 ? 15.653 8.556 -13.869 1.00 51.59 78 GLY A CA 1
ATOM 599 C C . GLY A 1 78 ? 16.493 7.589 -13.018 1.00 51.59 78 GLY A C 1
ATOM 600 O O . GLY A 1 78 ? 15.947 6.986 -12.095 1.00 51.59 78 GLY A O 1
ATOM 601 N N . PRO A 1 79 ? 17.798 7.406 -13.299 1.00 40.88 79 PRO A N 1
ATOM 602 C CA . PRO A 1 79 ? 18.622 6.443 -12.570 1.00 40.88 79 PRO A CA 1
ATOM 603 C C . PRO A 1 79 ? 18.448 6.625 -11.055 1.00 40.88 79 PRO A C 1
ATOM 605 O O . PRO A 1 79 ? 18.354 7.772 -10.598 1.00 40.88 79 PRO A O 1
ATOM 608 N N . PRO A 1 80 ? 18.358 5.525 -10.279 1.00 47.47 80 PRO A N 1
ATOM 609 C CA . PRO A 1 80 ? 18.274 5.631 -8.832 1.00 47.47 80 PRO A CA 1
ATOM 610 C C . PRO A 1 80 ? 19.432 6.513 -8.369 1.00 47.47 80 PRO A C 1
ATOM 612 O O . PRO A 1 80 ? 20.576 6.292 -8.771 1.00 47.47 80 PRO A O 1
ATOM 615 N N . ALA A 1 81 ? 19.133 7.547 -7.575 1.00 49.22 81 ALA A N 1
ATOM 616 C CA . ALA A 1 81 ? 20.190 8.286 -6.902 1.00 49.22 81 ALA A CA 1
ATOM 617 C C . ALA A 1 81 ? 21.054 7.245 -6.176 1.00 49.22 81 ALA A C 1
ATOM 619 O O . ALA A 1 81 ? 20.470 6.340 -5.563 1.00 49.22 81 ALA A O 1
ATOM 620 N N . PRO A 1 82 ? 22.393 7.310 -6.300 1.00 40.38 82 PRO A N 1
ATOM 621 C CA . PRO A 1 82 ? 23.259 6.337 -5.662 1.00 40.38 8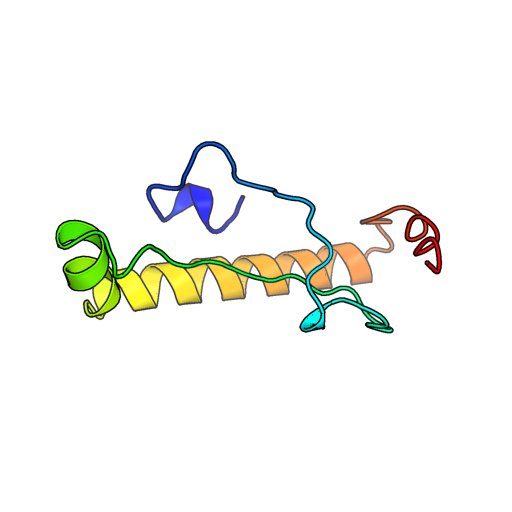2 PRO A CA 1
ATOM 622 C C . PRO A 1 82 ? 22.837 6.264 -4.203 1.00 40.38 82 PRO A C 1
ATOM 624 O O . PRO A 1 82 ? 22.743 7.295 -3.534 1.00 40.38 82 PRO A O 1
ATOM 627 N N . ALA A 1 83 ? 22.498 5.058 -3.746 1.00 52.25 83 ALA A N 1
ATOM 628 C CA . ALA A 1 83 ? 22.378 4.807 -2.328 1.00 52.25 83 ALA A CA 1
ATOM 629 C C . ALA A 1 83 ? 23.760 5.136 -1.771 1.00 52.25 83 ALA A C 1
ATOM 631 O O . ALA A 1 83 ? 24.701 4.371 -1.973 1.00 52.25 83 ALA A O 1
ATOM 632 N N . THR A 1 84 ? 23.914 6.331 -1.204 1.00 39.31 84 THR A N 1
ATOM 633 C CA . THR A 1 84 ? 25.102 6.684 -0.444 1.00 39.31 84 THR A CA 1
ATOM 634 C C . THR A 1 84 ? 25.218 5.622 0.629 1.00 39.31 84 THR A C 1
ATOM 636 O O . THR A 1 84 ? 24.366 5.516 1.510 1.00 39.31 84 THR A O 1
ATOM 639 N N . ALA A 1 85 ? 26.208 4.762 0.431 1.00 41.31 85 ALA A N 1
ATOM 640 C CA . ALA A 1 85 ? 26.706 3.847 1.420 1.00 41.31 85 ALA A CA 1
ATOM 641 C C . ALA A 1 85 ? 27.304 4.700 2.536 1.00 41.31 85 ALA A C 1
ATOM 643 O O . ALA A 1 85 ? 28.344 5.309 2.313 1.00 41.31 85 ALA A O 1
ATOM 644 N N . GLU A 1 86 ? 26.598 4.789 3.660 1.00 34.78 86 GLU A N 1
ATOM 645 C CA . GLU A 1 86 ? 27.117 4.928 5.029 1.00 34.78 86 GLU A CA 1
ATOM 646 C C . GLU A 1 86 ? 25.964 4.807 6.033 1.00 34.78 86 GLU A C 1
ATOM 648 O O . GLU A 1 86 ? 24.899 5.429 5.807 1.00 34.78 86 GLU A O 1
#

Mean predicted aligned error: 7.52 Å

Foldseek 3Di:
DLLVVQDVDDPPPDDDDPPPVPPPPPDDDDDDDLFDCVDVVRVVLVPDPVNVVSNVRSVVVVVVVVVVCVVVVNDPDDDPDPPPDD